Protein AF-A0A7K9RTI6-F1 (afdb_monomer_lite)

Sequence (122 aa):
LFRKAVEELLKEAKRGRTRAETMGAMGWLKCPLAGTNKRFLINTIKNTLPSQKEQEQEREQKEDDKESEPNKSRKEEKPKKRRIHPYTPSFQSRRRVSYSPPRHQSRNQHTKDKREKRSSKR

Structure (mmCIF, N/CA/C/O backbone):
data_AF-A0A7K9RTI6-F1
#
_entry.id   AF-A0A7K9RTI6-F1
#
loop_
_atom_site.group_PDB
_atom_site.id
_atom_site.type_symbol
_atom_site.label_atom_id
_atom_site.label_alt_id
_atom_site.label_comp_id
_atom_site.label_asym_id
_atom_site.label_entity_id
_atom_site.label_seq_id
_atom_site.pdbx_PDB_ins_code
_atom_site.Cartn_x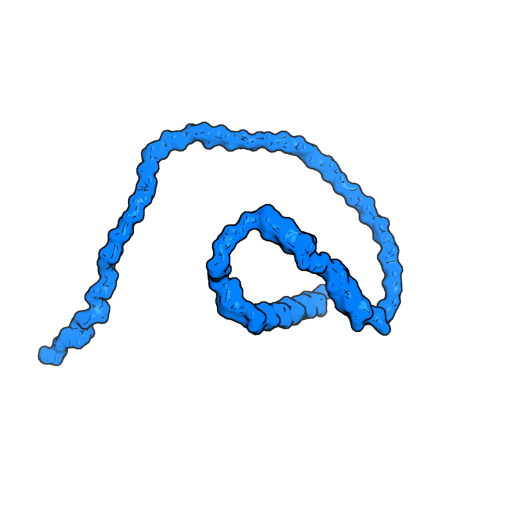
_atom_site.Cartn_y
_atom_site.Cartn_z
_atom_site.occupancy
_atom_site.B_iso_or_equiv
_atom_site.auth_seq_id
_atom_site.auth_comp_id
_atom_site.auth_asym_id
_atom_site.auth_atom_id
_atom_site.pdbx_PDB_model_num
ATOM 1 N N . LEU A 1 1 ? 21.305 10.330 -16.318 1.00 79.19 1 LEU A N 1
ATOM 2 C CA . LEU A 1 1 ? 19.867 9.958 -16.326 1.00 79.19 1 LEU A CA 1
ATOM 3 C C . LEU A 1 1 ? 19.668 8.448 -16.456 1.00 79.19 1 LEU A C 1
ATOM 5 O O . LEU A 1 1 ? 19.074 7.868 -15.563 1.00 79.19 1 LEU A O 1
ATOM 9 N N . PHE A 1 2 ? 20.239 7.799 -17.477 1.00 87.56 2 PHE A N 1
ATOM 10 C CA . PHE A 1 2 ? 20.071 6.357 -17.717 1.00 87.56 2 PHE A CA 1
ATOM 11 C C . PHE A 1 2 ? 20.462 5.448 -16.533 1.00 87.56 2 PHE A C 1
ATOM 13 O O . PHE A 1 2 ? 19.670 4.610 -16.128 1.00 87.56 2 PHE A O 1
ATOM 20 N N . ARG A 1 3 ? 21.632 5.663 -15.908 1.00 92.69 3 ARG A N 1
ATOM 21 C CA . ARG A 1 3 ? 22.082 4.853 -14.755 1.00 92.69 3 ARG A CA 1
ATOM 22 C C . ARG A 1 3 ? 21.099 4.878 -13.574 1.00 92.69 3 ARG A C 1
ATOM 24 O O . ARG A 1 3 ? 20.789 3.828 -13.035 1.00 92.69 3 ARG A O 1
ATOM 31 N N . LYS A 1 4 ? 20.555 6.057 -13.243 1.00 93.06 4 LYS A N 1
ATOM 32 C CA . LYS A 1 4 ? 19.550 6.219 -12.176 1.00 93.06 4 LYS A CA 1
ATOM 33 C C . LYS A 1 4 ? 18.238 5.506 -12.516 1.00 93.06 4 LYS A C 1
ATOM 35 O O . LYS A 1 4 ? 17.647 4.875 -11.655 1.00 93.06 4 LYS A O 1
ATOM 40 N N . ALA A 1 5 ? 17.803 5.565 -13.776 1.00 93.56 5 ALA A N 1
ATOM 41 C CA . ALA A 1 5 ? 16.601 4.859 -14.218 1.00 93.56 5 ALA A CA 1
ATOM 42 C C . ALA A 1 5 ? 16.764 3.331 -14.133 1.00 93.56 5 ALA A C 1
ATOM 44 O O . ALA A 1 5 ? 15.854 2.642 -13.682 1.00 93.56 5 ALA A O 1
ATOM 45 N N . VAL A 1 6 ? 17.931 2.804 -14.520 1.00 95.56 6 VAL A N 1
ATOM 46 C CA . VAL A 1 6 ? 18.245 1.370 -14.390 1.00 95.56 6 VAL A CA 1
ATOM 47 C C . VAL A 1 6 ? 18.252 0.946 -12.922 1.00 95.56 6 VAL A C 1
ATOM 49 O O . VAL A 1 6 ? 17.691 -0.091 -12.578 1.00 95.56 6 VAL A O 1
ATOM 52 N N . GLU A 1 7 ? 18.845 1.757 -12.049 1.00 93.81 7 GLU A N 1
ATOM 53 C CA . GLU A 1 7 ? 18.891 1.485 -10.614 1.00 93.81 7 GLU A CA 1
ATOM 54 C C . GLU A 1 7 ? 17.490 1.442 -9.983 1.00 93.81 7 GLU A C 1
ATOM 56 O O . GLU A 1 7 ? 17.168 0.489 -9.273 1.00 93.81 7 GLU A O 1
ATOM 61 N N . GLU A 1 8 ? 16.629 2.415 -10.293 1.00 93.94 8 GLU A N 1
ATOM 62 C CA . GLU A 1 8 ? 15.237 2.449 -9.822 1.00 93.94 8 GLU A CA 1
ATOM 63 C C . GLU A 1 8 ? 14.425 1.241 -10.317 1.00 93.94 8 GLU A C 1
ATOM 65 O O . GLU A 1 8 ? 13.699 0.619 -9.539 1.00 93.94 8 GLU 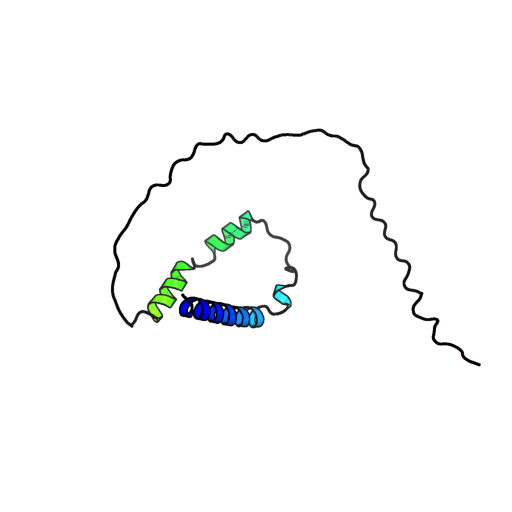A O 1
ATOM 70 N N . LEU A 1 9 ? 14.600 0.832 -11.581 1.00 95.69 9 LEU A N 1
ATOM 71 C CA . LEU A 1 9 ? 13.959 -0.377 -12.111 1.00 95.69 9 LEU A CA 1
ATOM 72 C C . LEU A 1 9 ? 14.402 -1.640 -11.362 1.00 95.69 9 LEU A C 1
ATOM 74 O O . LEU A 1 9 ? 13.571 -2.489 -11.037 1.00 95.69 9 LEU A O 1
ATOM 78 N N . LEU A 1 10 ? 15.695 -1.765 -11.051 1.00 96.12 10 LEU A N 1
ATOM 79 C CA . LEU A 1 10 ? 16.214 -2.898 -10.283 1.00 96.12 10 LEU A CA 1
ATOM 80 C C . LEU A 1 10 ? 15.712 -2.888 -8.831 1.00 96.12 10 LEU A C 1
ATOM 82 O O . LEU A 1 10 ? 15.426 -3.956 -8.280 1.00 96.12 10 LEU A O 1
ATOM 86 N N . LYS A 1 11 ? 15.568 -1.710 -8.210 1.00 96.38 11 LYS A N 1
ATOM 87 C CA . LYS A 1 11 ? 14.988 -1.565 -6.864 1.00 96.38 11 LYS A CA 1
ATOM 88 C C . LYS A 1 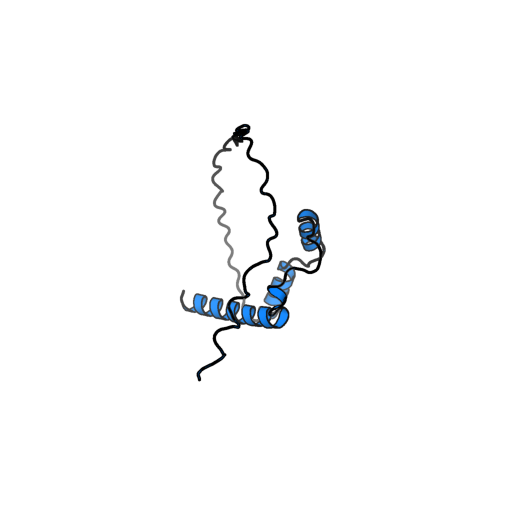11 ? 13.519 -1.987 -6.838 1.00 96.38 11 LYS A C 1
ATOM 90 O O . LYS A 1 11 ? 13.149 -2.816 -6.002 1.00 96.38 11 LYS A O 1
ATOM 95 N N . GLU A 1 12 ? 12.697 -1.499 -7.768 1.00 95.88 12 GLU A N 1
ATOM 96 C CA . GLU A 1 12 ? 11.280 -1.885 -7.817 1.00 95.88 12 GLU A CA 1
ATOM 97 C C . GLU A 1 12 ? 11.115 -3.369 -8.175 1.00 95.88 12 GLU A C 1
ATOM 99 O O . GLU A 1 12 ? 10.258 -4.035 -7.598 1.00 95.88 12 GLU A O 1
ATOM 104 N N . ALA A 1 13 ? 11.981 -3.942 -9.021 1.00 97.25 13 ALA A N 1
ATOM 105 C CA . ALA A 1 13 ? 11.972 -5.380 -9.305 1.00 97.25 13 ALA A CA 1
ATOM 106 C C . ALA A 1 13 ? 12.251 -6.229 -8.049 1.00 97.25 13 ALA A C 1
ATOM 108 O O . ALA A 1 13 ? 11.518 -7.182 -7.766 1.00 97.25 13 ALA A O 1
ATOM 109 N N . LYS A 1 14 ? 13.264 -5.864 -7.247 1.00 97.25 14 LYS A N 1
ATOM 110 C CA . LYS A 1 14 ? 13.547 -6.523 -5.956 1.00 97.25 14 LYS A CA 1
ATOM 111 C C . LYS A 1 14 ? 12.362 -6.402 -4.995 1.00 97.25 14 LYS A C 1
ATOM 113 O O . LYS A 1 14 ? 11.983 -7.383 -4.357 1.00 97.25 14 LYS A O 1
ATOM 118 N N . ARG A 1 15 ? 11.739 -5.223 -4.928 1.00 95.56 15 ARG A N 1
ATOM 119 C CA . ARG A 1 15 ? 10.539 -4.980 -4.114 1.00 95.56 15 ARG A CA 1
ATOM 120 C C . ARG A 1 15 ? 9.328 -5.779 -4.606 1.00 95.56 15 ARG A C 1
ATOM 122 O O . ARG A 1 15 ? 8.520 -6.234 -3.800 1.00 95.56 15 ARG A O 1
ATOM 129 N N . GLY A 1 16 ? 9.200 -5.964 -5.916 1.00 95.00 16 GLY A N 1
ATOM 130 C CA . GLY A 1 16 ? 8.183 -6.811 -6.531 1.00 95.00 16 GLY A CA 1
ATOM 131 C C . GLY A 1 16 ? 8.342 -8.274 -6.123 1.00 95.00 16 GLY A C 1
ATOM 132 O O . GLY A 1 16 ? 7.357 -8.896 -5.725 1.00 95.00 16 GLY A O 1
ATOM 133 N N . ARG A 1 17 ? 9.580 -8.792 -6.127 1.00 95.38 17 ARG A N 1
ATOM 134 C CA . ARG A 1 17 ? 9.890 -10.146 -5.638 1.00 95.38 17 ARG A CA 1
ATOM 135 C C . ARG A 1 17 ? 9.445 -10.329 -4.184 1.00 95.38 17 ARG A C 1
ATOM 137 O O . ARG A 1 17 ? 8.687 -11.252 -3.912 1.00 95.38 17 ARG A O 1
ATOM 144 N N . THR A 1 18 ? 9.828 -9.432 -3.274 1.00 94.88 18 THR A N 1
ATOM 145 C CA . THR A 1 18 ? 9.465 -9.578 -1.851 1.00 94.88 18 THR A CA 1
ATOM 146 C C . THR A 1 18 ? 7.958 -9.479 -1.610 1.00 94.88 18 THR A C 1
ATOM 148 O O . THR A 1 18 ? 7.418 -10.236 -0.803 1.00 94.88 18 THR A O 1
ATOM 151 N N . ARG A 1 19 ? 7.241 -8.600 -2.334 1.00 93.75 19 ARG A N 1
ATOM 152 C CA . ARG A 1 19 ? 5.764 -8.550 -2.288 1.00 93.75 19 ARG A CA 1
ATOM 153 C C . ARG A 1 19 ? 5.144 -9.871 -2.748 1.00 93.75 19 ARG A C 1
ATOM 155 O O . ARG A 1 19 ? 4.216 -10.352 -2.101 1.00 93.75 19 ARG A O 1
ATOM 162 N N . ALA A 1 20 ? 5.648 -10.450 -3.838 1.00 95.06 20 ALA A N 1
ATOM 163 C CA . ALA A 1 20 ? 5.162 -11.724 -4.359 1.00 95.06 20 ALA A CA 1
ATOM 164 C C . ALA A 1 20 ? 5.456 -12.894 -3.406 1.00 95.06 20 ALA A C 1
ATOM 166 O O . ALA A 1 20 ? 4.600 -13.748 -3.223 1.00 95.06 20 ALA A O 1
ATOM 167 N N . GLU A 1 21 ? 6.612 -12.910 -2.751 1.00 94.88 21 GLU A N 1
ATOM 168 C CA . GLU A 1 21 ? 6.954 -13.930 -1.751 1.00 94.88 21 GLU A CA 1
ATOM 169 C C . GLU A 1 21 ? 6.114 -13.791 -0.471 1.00 94.88 21 GLU A C 1
ATOM 171 O O . GLU A 1 21 ? 5.639 -14.785 0.067 1.00 94.88 21 GLU A O 1
ATOM 176 N N . THR A 1 22 ? 5.884 -12.559 -0.003 1.00 95.44 22 THR A N 1
ATOM 177 C CA . THR A 1 22 ? 5.178 -12.297 1.265 1.00 95.44 22 THR A CA 1
ATOM 178 C C . THR A 1 22 ? 3.664 -12.455 1.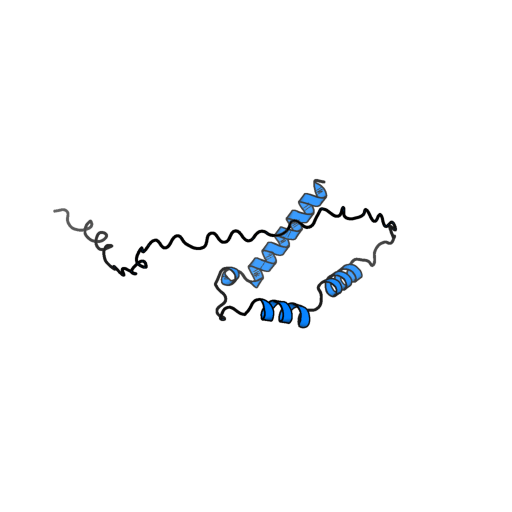135 1.00 95.44 22 THR A C 1
ATOM 180 O O . THR A 1 22 ? 3.021 -13.031 2.009 1.00 95.44 22 THR A O 1
ATOM 183 N N . MET A 1 23 ? 3.067 -11.903 0.073 1.00 92.69 23 MET A N 1
ATOM 184 C CA . MET A 1 23 ? 1.609 -11.892 -0.112 1.00 92.69 23 MET A CA 1
ATOM 185 C C . MET A 1 23 ? 1.129 -12.822 -1.228 1.00 92.69 23 MET A C 1
ATOM 187 O O . MET A 1 23 ? -0.013 -13.280 -1.181 1.00 92.69 23 MET A O 1
ATOM 191 N N . GLY A 1 24 ? 1.962 -13.106 -2.231 1.00 94.44 24 GLY A N 1
ATOM 192 C CA . GLY A 1 24 ? 1.634 -13.999 -3.344 1.00 94.44 24 GLY A CA 1
ATOM 193 C C . GLY A 1 24 ? 0.264 -13.735 -3.965 1.00 94.44 24 GLY A C 1
ATOM 194 O O . GLY A 1 24 ? -0.143 -12.592 -4.185 1.00 94.44 24 GLY A O 1
ATOM 195 N N . ALA A 1 25 ? -0.477 -14.814 -4.218 1.00 92.81 25 ALA A N 1
ATOM 196 C CA . ALA A 1 25 ? -1.843 -14.740 -4.732 1.00 92.81 25 ALA A CA 1
ATOM 197 C C . ALA A 1 25 ? -2.836 -14.128 -3.724 1.00 92.81 25 ALA A C 1
ATOM 199 O O . ALA A 1 25 ? -3.845 -13.555 -4.132 1.00 92.81 25 ALA A O 1
ATOM 200 N N . MET A 1 26 ? -2.554 -14.196 -2.417 1.00 92.75 26 MET A N 1
ATOM 201 C CA . MET A 1 26 ? -3.459 -13.678 -1.384 1.00 92.75 26 MET A CA 1
ATOM 202 C C . MET A 1 26 ? -3.589 -12.156 -1.422 1.00 92.75 26 MET A C 1
ATOM 204 O O . MET A 1 26 ? -4.645 -11.640 -1.070 1.00 92.75 26 MET A O 1
ATOM 208 N N . GLY A 1 27 ? -2.573 -11.437 -1.910 1.00 90.94 27 GLY A N 1
ATOM 209 C CA . GLY A 1 27 ? -2.638 -9.980 -2.086 1.00 90.94 27 GLY A CA 1
ATOM 210 C C . GLY A 1 27 ? -3.731 -9.508 -3.057 1.00 90.94 27 GLY A C 1
ATOM 211 O O . GLY A 1 27 ? -4.085 -8.332 -3.053 1.00 90.94 27 GLY A O 1
ATOM 212 N N . TRP A 1 28 ? -4.281 -10.421 -3.865 1.00 89.75 28 TRP A N 1
ATOM 213 C CA . TRP A 1 28 ? -5.379 -10.164 -4.801 1.00 89.75 28 TRP A CA 1
ATOM 214 C C . TRP A 1 28 ? -6.748 -10.585 -4.259 1.00 89.75 28 TRP A C 1
ATOM 216 O O . TRP A 1 28 ? -7.778 -10.212 -4.824 1.00 89.75 28 TRP A O 1
ATOM 226 N N . LEU A 1 29 ? -6.778 -11.365 -3.177 1.00 92.94 29 LEU A N 1
ATOM 227 C CA . LEU A 1 29 ? -8.019 -11.763 -2.527 1.00 92.94 29 LEU A CA 1
ATOM 228 C C . LEU A 1 29 ? -8.571 -10.594 -1.706 1.00 92.94 29 LEU A C 1
ATOM 230 O O . LEU A 1 29 ? -7.837 -9.772 -1.157 1.00 92.94 29 LEU A O 1
ATOM 234 N N . LYS A 1 30 ? -9.899 -10.515 -1.597 1.00 91.88 30 LYS A N 1
ATOM 235 C CA . LYS A 1 30 ? -10.543 -9.540 -0.713 1.00 91.88 30 LYS A CA 1
ATOM 236 C C . LYS A 1 30 ? -10.162 -9.849 0.738 1.00 91.88 30 LYS A C 1
ATOM 238 O O . LYS A 1 30 ? -10.150 -11.013 1.131 1.00 91.88 30 LYS A O 1
ATOM 243 N N . CYS A 1 31 ? -9.915 -8.808 1.536 1.00 88.44 31 CYS A N 1
ATOM 244 C CA . CYS A 1 31 ? -9.699 -8.962 2.973 1.00 88.44 31 CYS A CA 1
ATOM 245 C C . CYS A 1 31 ? -10.870 -9.756 3.588 1.00 88.44 31 CYS A C 1
ATOM 247 O O . CYS A 1 31 ? -12.022 -9.347 3.398 1.00 88.44 31 CYS A O 1
ATOM 249 N N . PRO A 1 32 ? -10.609 -10.874 4.291 1.00 90.56 32 PRO A N 1
ATOM 250 C CA . PRO A 1 32 ? -11.666 -11.674 4.908 1.00 90.56 32 PRO A CA 1
ATOM 251 C C . PRO A 1 32 ? -12.356 -10.922 6.053 1.00 90.56 32 PRO A C 1
ATOM 253 O O . PRO A 1 32 ? -13.495 -11.226 6.397 1.00 90.56 32 PRO A O 1
ATOM 256 N N . LEU A 1 33 ? -11.686 -9.915 6.624 1.00 89.00 33 LEU A N 1
ATOM 257 C CA . LEU A 1 33 ? -12.270 -9.029 7.621 1.00 89.00 33 LEU A CA 1
ATOM 258 C C . LEU A 1 33 ? -13.233 -8.034 6.964 1.00 89.00 33 LEU A C 1
ATOM 260 O O . LEU A 1 33 ? -13.033 -7.581 5.834 1.00 89.00 33 LEU A O 1
ATOM 264 N N . ALA A 1 34 ? -14.273 -7.655 7.706 1.00 90.50 34 ALA A N 1
ATOM 265 C CA . ALA A 1 34 ? -15.192 -6.608 7.281 1.00 90.50 34 ALA A CA 1
ATOM 266 C C . ALA A 1 34 ? -14.444 -5.293 6.994 1.00 90.50 34 ALA A C 1
ATOM 268 O O . ALA A 1 34 ? -13.410 -4.991 7.594 1.00 90.50 34 ALA A O 1
ATOM 269 N N . GLY A 1 35 ? -14.988 -4.490 6.076 1.00 90.19 35 GLY A N 1
ATOM 270 C CA . GLY A 1 35 ? -14.436 -3.170 5.785 1.00 90.19 35 GLY A CA 1
ATOM 271 C C . GLY A 1 35 ? -14.423 -2.302 7.044 1.00 90.19 35 GLY A C 1
ATOM 272 O O . GLY A 1 35 ? -15.449 -2.141 7.700 1.00 90.19 35 GLY A O 1
ATOM 273 N N . THR A 1 36 ? -13.266 -1.740 7.385 1.00 92.69 36 THR A N 1
ATOM 274 C CA . THR A 1 36 ? -13.109 -0.851 8.540 1.00 92.69 36 THR A CA 1
ATOM 275 C C . THR A 1 36 ? -13.409 0.603 8.164 1.00 92.69 36 THR A C 1
ATOM 277 O O . THR A 1 36 ? -13.312 1.013 7.004 1.00 92.69 36 THR A O 1
ATOM 280 N N . ASN A 1 37 ? -13.786 1.425 9.149 1.00 94.44 37 ASN A N 1
ATOM 281 C CA . ASN A 1 37 ? -14.003 2.854 8.928 1.00 94.44 37 ASN A CA 1
ATOM 282 C C . ASN A 1 37 ? -12.673 3.544 8.574 1.00 94.44 37 ASN A C 1
ATOM 284 O O . ASN A 1 37 ? -11.700 3.436 9.320 1.00 94.44 37 ASN A O 1
ATOM 288 N N . LYS A 1 38 ? -12.646 4.319 7.479 1.00 95.06 38 LYS A N 1
ATOM 289 C CA . LYS A 1 38 ? -11.438 5.030 7.024 1.00 95.06 38 LYS A CA 1
ATOM 290 C C . LYS A 1 38 ? -10.808 5.911 8.109 1.00 95.06 38 LYS A C 1
ATOM 292 O O . LYS A 1 38 ? -9.587 5.949 8.205 1.00 95.06 38 LYS A O 1
ATOM 297 N N . ARG A 1 39 ? -11.612 6.605 8.930 1.00 96.44 39 ARG A N 1
ATOM 298 C CA . ARG A 1 39 ? -11.103 7.460 10.021 1.00 96.44 39 ARG A CA 1
ATOM 299 C C . ARG A 1 39 ? -10.390 6.640 11.087 1.00 96.44 39 ARG A C 1
ATOM 301 O O . ARG A 1 39 ? -9.293 7.002 11.492 1.00 96.44 39 ARG A O 1
ATOM 308 N N . PHE A 1 40 ? -11.016 5.539 11.500 1.00 95.44 40 PHE A N 1
ATOM 309 C CA . PHE A 1 40 ? -10.434 4.615 12.464 1.00 95.44 40 PHE A CA 1
ATOM 310 C C . PHE A 1 40 ? -9.103 4.077 11.935 1.00 95.44 40 PHE A C 1
ATOM 312 O O . PHE A 1 40 ? -8.083 4.286 12.574 1.00 95.44 40 PHE A O 1
ATOM 319 N N . LEU A 1 41 ? -9.091 3.522 10.718 1.00 94.12 41 LEU A N 1
ATOM 320 C CA . LEU A 1 41 ? -7.887 2.946 10.114 1.00 94.12 41 LEU A CA 1
ATOM 321 C C . LEU A 1 41 ? -6.730 3.953 10.009 1.00 94.12 41 LEU A C 1
ATOM 323 O O . LEU A 1 41 ? -5.606 3.632 10.382 1.00 94.12 41 LEU A O 1
ATOM 327 N N . ILE A 1 42 ? -7.000 5.174 9.533 1.00 94.94 42 ILE A N 1
ATOM 328 C CA . ILE A 1 42 ? -5.981 6.228 9.419 1.00 94.94 42 ILE A CA 1
ATOM 329 C C . ILE A 1 42 ? -5.409 6.582 10.795 1.00 94.94 42 ILE A C 1
ATOM 331 O O . ILE A 1 42 ? -4.195 6.721 10.928 1.00 94.94 42 ILE A O 1
ATOM 335 N N . ASN A 1 43 ? -6.266 6.737 11.805 1.00 95.50 43 ASN A N 1
ATOM 336 C CA . ASN A 1 43 ? -5.831 7.089 13.154 1.00 95.50 43 ASN A CA 1
ATOM 337 C C . ASN A 1 43 ? -5.043 5.946 13.802 1.00 95.50 43 ASN A C 1
ATOM 339 O O . ASN A 1 43 ? -4.022 6.205 14.428 1.00 95.50 43 ASN A O 1
ATOM 343 N N . THR A 1 44 ? -5.463 4.693 13.605 1.00 94.81 44 THR A N 1
ATOM 344 C CA . THR A 1 44 ? -4.728 3.518 14.084 1.00 94.81 44 THR A CA 1
ATOM 345 C C . THR A 1 44 ? -3.336 3.467 13.467 1.00 94.81 44 THR A C 1
ATOM 347 O O . THR A 1 44 ? -2.362 3.488 14.205 1.00 94.81 44 THR A O 1
ATOM 350 N N . ILE A 1 45 ? -3.223 3.505 12.133 1.00 93.62 45 ILE A N 1
ATOM 351 C CA . ILE A 1 45 ? -1.931 3.441 11.425 1.00 93.62 45 ILE A CA 1
ATOM 352 C C . ILE A 1 45 ? -0.982 4.551 11.890 1.00 93.62 45 ILE A C 1
ATOM 354 O O . ILE A 1 45 ? 0.192 4.287 12.127 1.00 93.62 45 ILE A O 1
ATOM 358 N N . LYS A 1 46 ? -1.486 5.779 12.051 1.00 93.19 46 LYS A N 1
ATOM 359 C CA . LYS A 1 46 ? -0.684 6.917 12.526 1.00 93.19 46 LYS A CA 1
ATOM 360 C C . LYS A 1 46 ? -0.174 6.755 13.958 1.00 93.19 46 LYS A C 1
ATOM 362 O O . LYS A 1 46 ? 0.884 7.287 14.262 1.00 93.19 46 LYS A O 1
ATOM 367 N N . ASN A 1 47 ? -0.935 6.081 14.818 1.00 92.25 47 ASN A N 1
ATOM 368 C CA . ASN A 1 47 ? -0.624 5.971 16.242 1.00 92.25 47 ASN A CA 1
ATOM 369 C C . ASN A 1 47 ? 0.152 4.693 16.593 1.00 92.25 47 ASN A C 1
ATOM 371 O O . ASN A 1 47 ? 0.832 4.675 17.611 1.00 92.25 47 ASN A O 1
ATOM 375 N N . THR A 1 48 ? 0.023 3.620 15.804 1.00 90.62 48 THR A N 1
ATOM 376 C CA . THR A 1 48 ? 0.613 2.308 16.127 1.00 90.62 48 THR A CA 1
ATOM 377 C C . THR A 1 48 ? 1.808 1.930 15.264 1.00 90.62 48 THR A C 1
ATOM 379 O O . THR A 1 48 ? 2.516 0.994 15.624 1.00 90.62 48 THR A O 1
ATOM 382 N N . LEU A 1 49 ? 2.021 2.578 14.112 1.00 84.12 49 LEU A N 1
ATOM 383 C CA . LEU A 1 49 ? 3.213 2.325 13.304 1.00 84.12 49 LEU A CA 1
ATOM 384 C C . LEU A 1 49 ? 4.310 3.337 13.644 1.00 84.12 49 LEU A C 1
ATOM 386 O O . LEU A 1 49 ? 4.012 4.532 13.702 1.00 84.12 49 LEU A O 1
ATOM 390 N N . PRO A 1 50 ? 5.572 2.891 13.804 1.00 79.00 50 PRO A N 1
ATOM 391 C CA . PRO A 1 50 ? 6.692 3.814 13.878 1.00 79.00 50 PRO A CA 1
ATOM 392 C C . PRO A 1 50 ? 6.713 4.643 12.593 1.00 79.00 50 PRO A C 1
ATOM 394 O O . PRO A 1 50 ? 6.539 4.118 11.486 1.00 79.00 50 PRO A O 1
ATOM 397 N N . SER A 1 51 ? 6.868 5.957 12.739 1.00 70.19 51 SER A N 1
ATOM 398 C CA . SER A 1 51 ? 6.968 6.857 11.596 1.00 70.19 51 SER A CA 1
ATOM 399 C C . SER A 1 51 ? 8.136 6.388 10.730 1.00 70.19 51 SER A C 1
ATOM 401 O O . SER A 1 51 ? 9.253 6.274 11.222 1.00 70.19 51 SER A O 1
ATOM 403 N N . GLN A 1 52 ? 7.896 6.113 9.443 1.00 63.22 52 GLN A N 1
ATOM 404 C CA . GLN A 1 52 ? 8.903 5.565 8.515 1.00 63.22 52 GLN A CA 1
ATOM 405 C C . GLN A 1 52 ? 10.217 6.365 8.480 1.00 63.22 52 GLN A C 1
ATOM 407 O O . GLN A 1 52 ? 11.240 5.821 8.089 1.00 63.22 52 GLN A O 1
ATOM 412 N N . LYS A 1 53 ? 10.195 7.619 8.946 1.00 58.38 53 LYS A N 1
ATOM 413 C CA . LYS A 1 53 ? 11.370 8.477 9.117 1.00 58.38 53 LYS A CA 1
ATOM 414 C C . LYS A 1 53 ? 12.426 7.895 10.061 1.00 58.38 53 LYS A C 1
ATOM 416 O O . LYS A 1 53 ? 13.604 8.103 9.819 1.00 58.38 53 LYS A O 1
ATOM 421 N N . GLU A 1 54 ? 12.025 7.172 11.104 1.00 59.78 54 GLU A N 1
ATOM 422 C CA . GLU A 1 54 ? 12.966 6.567 12.060 1.00 59.78 54 GLU A CA 1
ATOM 423 C C . GLU A 1 54 ? 13.656 5.342 11.443 1.00 59.78 54 GLU A C 1
ATOM 425 O O . GLU A 1 54 ? 14.862 5.178 11.569 1.00 59.78 54 GLU A O 1
ATOM 430 N N . GLN A 1 55 ? 12.926 4.539 10.663 1.00 59.03 55 GLN A N 1
ATOM 431 C CA . GLN A 1 55 ? 13.503 3.385 9.963 1.00 59.03 55 GLN A CA 1
ATOM 432 C C . GLN A 1 55 ? 14.349 3.765 8.748 1.00 59.03 55 GLN A C 1
ATOM 434 O O . GLN A 1 55 ? 15.223 2.996 8.363 1.00 59.03 55 GLN A O 1
ATOM 439 N N . GLU A 1 56 ? 14.050 4.884 8.090 1.00 57.12 56 GLU A N 1
ATOM 440 C CA . GLU A 1 56 ? 14.888 5.420 7.016 1.00 57.12 56 GLU A CA 1
ATOM 441 C C . GLU A 1 56 ? 16.192 5.966 7.613 1.00 57.12 56 GLU A C 1
ATOM 443 O O . GLU A 1 56 ? 17.252 5.561 7.159 1.00 57.12 56 GLU A O 1
ATOM 448 N N . GLN A 1 57 ? 16.131 6.696 8.737 1.00 56.53 57 GLN A N 1
ATOM 449 C CA . GLN A 1 57 ? 17.323 7.136 9.477 1.00 56.53 57 GLN A CA 1
ATOM 450 C C . GLN A 1 57 ? 18.169 5.983 10.030 1.00 56.53 57 GLN A C 1
ATOM 452 O O . GLN A 1 57 ? 19.388 6.065 9.977 1.00 56.53 57 GLN A O 1
ATOM 457 N N . GLU A 1 58 ? 17.576 4.901 10.539 1.00 56.38 58 GLU A N 1
ATOM 458 C CA . GLU A 1 58 ? 18.340 3.728 11.002 1.00 56.38 58 GLU A CA 1
ATOM 459 C C . GLU A 1 58 ? 18.982 2.938 9.849 1.00 56.38 58 GLU A C 1
ATOM 461 O O . GLU A 1 58 ? 20.037 2.324 10.024 1.00 56.38 58 GLU A O 1
ATOM 466 N N . ARG A 1 59 ? 18.358 2.931 8.663 1.00 56.53 59 ARG A N 1
ATOM 467 C CA . ARG A 1 59 ? 18.929 2.304 7.458 1.00 56.53 59 ARG A CA 1
ATOM 468 C C . ARG A 1 59 ? 20.027 3.174 6.849 1.00 56.53 59 ARG A C 1
ATOM 470 O O . ARG A 1 59 ? 21.064 2.630 6.493 1.00 56.53 59 ARG A O 1
ATOM 477 N N . GLU A 1 60 ? 19.827 4.489 6.805 1.00 52.53 60 GLU A N 1
ATOM 478 C CA . GLU A 1 60 ? 20.826 5.479 6.382 1.00 52.53 60 GLU A CA 1
ATOM 479 C C . GLU A 1 60 ? 22.034 5.477 7.334 1.00 52.53 60 GLU A C 1
ATOM 481 O O . GLU A 1 60 ? 23.161 5.330 6.880 1.00 52.53 60 GLU A O 1
ATOM 486 N N . GLN A 1 61 ? 21.830 5.446 8.657 1.00 53.38 61 GLN A N 1
ATOM 487 C CA . GLN A 1 61 ? 22.925 5.351 9.641 1.00 53.38 61 GLN A CA 1
ATOM 488 C C . GLN A 1 61 ? 23.761 4.067 9.530 1.00 53.38 61 GLN A C 1
ATOM 490 O O . GLN A 1 61 ? 24.900 4.040 9.990 1.00 53.38 61 GLN A O 1
ATOM 495 N N . LYS A 1 62 ? 23.222 2.994 8.936 1.00 50.69 62 LYS A N 1
ATOM 496 C CA . LYS A 1 62 ? 23.975 1.755 8.688 1.00 50.69 62 LYS A CA 1
ATOM 497 C C . LYS A 1 62 ? 24.714 1.764 7.343 1.00 50.69 62 LYS A C 1
ATOM 499 O O . LYS A 1 62 ? 25.591 0.927 7.136 1.00 50.69 62 LYS A O 1
ATOM 504 N N . GLU A 1 63 ? 24.364 2.681 6.445 1.00 45.97 63 GLU A N 1
ATOM 505 C CA . GLU A 1 63 ? 24.998 2.866 5.134 1.00 45.97 63 GLU A CA 1
ATOM 506 C C . GLU A 1 63 ? 25.970 4.072 5.109 1.00 45.97 63 GLU A C 1
ATOM 508 O O . GLU A 1 63 ? 26.859 4.100 4.261 1.00 45.97 63 GLU A O 1
ATOM 513 N N . ASP A 1 64 ? 25.886 4.990 6.082 1.00 40.97 64 ASP A N 1
ATOM 514 C CA . ASP A 1 64 ? 26.638 6.260 6.151 1.00 40.97 64 ASP A CA 1
ATOM 515 C C . ASP A 1 64 ? 27.979 6.222 6.920 1.00 40.97 64 ASP A C 1
ATOM 517 O O . ASP A 1 64 ? 28.601 7.263 7.129 1.00 40.97 64 ASP A O 1
ATOM 521 N N . ASP A 1 65 ? 28.525 5.051 7.271 1.00 43.56 65 ASP A N 1
ATOM 522 C CA . ASP A 1 65 ? 29.911 4.959 7.795 1.00 43.56 65 ASP A CA 1
ATOM 523 C C . ASP A 1 65 ? 30.981 5.174 6.688 1.00 43.56 65 ASP A C 1
ATOM 525 O O . ASP A 1 65 ? 32.181 4.932 6.860 1.00 43.56 65 ASP A O 1
ATOM 529 N N . LYS A 1 66 ? 30.550 5.644 5.510 1.00 50.84 66 LYS A N 1
ATOM 530 C CA . LYS A 1 66 ? 31.393 6.081 4.399 1.00 50.84 66 LYS A CA 1
ATOM 531 C C . LYS A 1 66 ? 30.873 7.394 3.800 1.00 50.84 66 LYS A C 1
ATOM 533 O O . LYS A 1 66 ? 29.997 7.400 2.950 1.00 50.84 66 LYS A O 1
ATOM 538 N N . GLU A 1 67 ? 31.594 8.453 4.163 1.00 36.97 67 GLU A N 1
ATOM 539 C CA . GLU A 1 67 ? 31.775 9.723 3.443 1.00 36.97 67 GLU A CA 1
ATOM 540 C C . GLU A 1 67 ? 30.749 10.861 3.635 1.00 36.97 67 GLU A C 1
ATOM 542 O O . GLU A 1 67 ? 29.636 10.894 3.126 1.00 36.97 67 GLU A O 1
ATOM 547 N N . SER A 1 68 ? 31.261 11.872 4.337 1.00 41.50 68 SER A N 1
ATOM 548 C CA . SER A 1 68 ? 30.789 13.230 4.593 1.00 41.50 68 SER A CA 1
ATOM 549 C C . SER A 1 68 ? 30.622 14.118 3.348 1.00 41.50 68 SER A C 1
ATOM 551 O O . SER A 1 68 ? 31.497 14.130 2.486 1.00 41.50 68 SER A O 1
ATOM 553 N N . GLU A 1 69 ? 29.593 14.980 3.328 1.00 45.44 69 GLU A N 1
ATOM 554 C CA . GLU A 1 69 ? 29.697 16.459 3.476 1.00 45.44 69 GLU A CA 1
ATOM 555 C C . GLU A 1 69 ? 28.334 17.167 3.209 1.00 45.44 69 GLU A C 1
ATOM 557 O O . GLU A 1 69 ? 27.496 16.662 2.455 1.00 45.44 69 GLU A O 1
ATOM 562 N N . PRO A 1 70 ? 28.073 18.353 3.808 1.00 50.91 70 PRO A N 1
ATOM 563 C CA . PRO A 1 70 ? 26.750 18.957 3.932 1.00 50.91 70 PRO A CA 1
ATOM 564 C C . PRO A 1 70 ? 26.498 20.062 2.893 1.00 50.91 70 PRO A C 1
ATOM 566 O O . PRO A 1 70 ? 27.239 21.038 2.804 1.00 50.91 70 PRO A O 1
ATOM 569 N N . ASN A 1 71 ? 25.370 20.011 2.178 1.00 42.22 71 ASN A N 1
ATOM 570 C CA . ASN A 1 71 ? 24.941 21.126 1.326 1.00 42.22 71 ASN A CA 1
ATOM 571 C C . ASN A 1 71 ? 23.770 21.902 1.938 1.00 42.22 71 ASN A C 1
ATOM 573 O O . ASN A 1 71 ? 22.594 21.566 1.801 1.00 42.22 71 ASN A O 1
ATOM 577 N N . LYS A 1 72 ? 24.134 23.009 2.594 1.00 49.56 72 LYS A N 1
ATOM 578 C CA . LYS A 1 72 ? 23.264 24.147 2.901 1.00 49.56 72 LYS A CA 1
ATOM 579 C C . LYS A 1 72 ? 22.881 24.850 1.592 1.00 49.56 72 LYS A C 1
ATOM 581 O O . LYS A 1 72 ? 23.755 25.326 0.880 1.00 49.56 72 LYS A O 1
ATOM 586 N N . SER A 1 73 ? 21.592 25.034 1.320 1.00 47.56 73 SER A N 1
ATOM 587 C CA . SER A 1 73 ? 21.029 26.368 1.034 1.00 47.56 73 SER A CA 1
ATOM 588 C C . SER A 1 73 ? 19.537 26.295 0.704 1.00 47.56 73 SER A C 1
ATOM 590 O O . SER A 1 73 ? 19.082 25.879 -0.356 1.00 47.56 73 SER A O 1
ATOM 592 N N . ARG A 1 74 ? 18.775 26.773 1.682 1.00 51.59 74 ARG A N 1
ATOM 593 C CA . ARG A 1 74 ? 17.398 27.244 1.600 1.00 51.59 74 ARG A CA 1
ATOM 594 C C . ARG A 1 74 ? 17.253 28.231 0.430 1.00 51.59 74 ARG A C 1
ATOM 596 O O . ARG A 1 74 ? 17.875 29.291 0.443 1.00 51.59 74 ARG A O 1
ATOM 603 N N . LYS A 1 75 ? 16.367 27.943 -0.521 1.00 43.91 75 LYS A N 1
ATOM 604 C CA . LYS A 1 75 ? 15.684 28.979 -1.308 1.00 43.91 75 LYS A CA 1
ATOM 605 C C . LYS A 1 75 ? 14.186 28.755 -1.171 1.00 43.91 75 LYS A C 1
ATOM 607 O O . LYS A 1 75 ? 13.583 27.936 -1.852 1.00 43.91 75 LYS A O 1
ATOM 612 N N . GLU A 1 76 ? 13.620 29.461 -0.199 1.00 52.38 76 GLU A N 1
ATOM 613 C CA . GLU A 1 76 ? 12.184 29.660 -0.057 1.00 52.38 76 GLU A CA 1
ATOM 614 C C . GLU A 1 76 ? 11.705 30.505 -1.242 1.00 52.38 76 GLU A C 1
ATOM 616 O O . GLU A 1 76 ? 11.947 31.711 -1.292 1.00 52.38 76 GLU A O 1
ATOM 621 N N . GLU A 1 77 ? 11.022 29.885 -2.205 1.00 55.44 77 GLU A N 1
ATOM 622 C CA . GLU A 1 77 ? 10.239 30.619 -3.194 1.00 55.44 77 GLU A CA 1
ATOM 623 C C . GLU A 1 77 ? 8.754 30.511 -2.826 1.00 55.44 77 GLU A C 1
ATOM 625 O O . GLU A 1 77 ? 8.163 29.436 -2.734 1.00 55.44 77 GLU A O 1
ATOM 630 N N . LYS A 1 78 ? 8.181 31.671 -2.506 1.00 62.38 78 LYS A N 1
ATOM 631 C CA . LYS A 1 78 ? 6.854 31.881 -1.915 1.00 62.38 78 LYS A CA 1
ATOM 632 C C . LYS A 1 78 ? 5.746 31.154 -2.703 1.00 62.38 78 LYS A C 1
ATOM 634 O O . LYS A 1 78 ? 5.682 31.319 -3.923 1.00 62.38 78 LYS A O 1
ATOM 639 N N . PRO A 1 79 ? 4.772 30.478 -2.059 1.00 60.50 79 PRO A N 1
ATOM 640 C CA . PRO A 1 79 ? 3.582 30.036 -2.773 1.00 60.50 79 PRO A CA 1
ATOM 641 C C . PRO A 1 79 ? 2.742 31.257 -3.181 1.00 60.50 79 PRO A C 1
ATOM 643 O O . PRO A 1 79 ? 2.251 32.018 -2.342 1.00 60.50 79 PRO A O 1
ATOM 646 N N . LYS A 1 80 ? 2.574 31.456 -4.495 1.00 61.22 80 LYS A N 1
ATOM 647 C CA . LYS A 1 80 ? 1.662 32.457 -5.067 1.00 61.22 80 LYS A CA 1
ATOM 648 C C . LYS A 1 80 ? 0.243 32.178 -4.561 1.00 61.22 80 LYS A C 1
ATOM 650 O O . LYS A 1 80 ? -0.389 31.208 -4.975 1.00 61.22 80 LYS A O 1
ATOM 655 N N . LYS A 1 81 ? -0.275 33.052 -3.692 1.00 61.00 81 LYS A N 1
ATOM 656 C CA . LYS A 1 81 ? -1.692 33.086 -3.303 1.00 61.00 81 LYS A CA 1
ATOM 657 C C . LYS A 1 81 ? -2.543 33.259 -4.564 1.00 61.00 81 LYS A C 1
ATOM 659 O O . LYS A 1 81 ? -2.588 34.346 -5.135 1.00 61.00 81 LYS A O 1
ATOM 664 N N . ARG A 1 82 ? -3.238 32.206 -4.995 1.00 61.50 82 ARG A N 1
ATOM 665 C CA . ARG A 1 82 ? -4.305 32.304 -5.995 1.00 61.50 82 ARG A CA 1
ATOM 666 C C . ARG A 1 82 ? -5.651 32.096 -5.311 1.00 61.50 82 ARG A C 1
ATOM 668 O O . ARG A 1 82 ? -6.038 30.979 -5.009 1.00 61.50 82 ARG A O 1
ATOM 675 N N . ARG A 1 83 ? -6.270 33.247 -5.027 1.00 61.94 83 ARG A N 1
ATOM 676 C CA . ARG A 1 83 ? -7.704 33.573 -4.997 1.00 61.94 83 ARG A CA 1
ATOM 677 C C . ARG A 1 83 ? -8.640 32.425 -4.594 1.00 61.94 83 ARG A C 1
ATOM 679 O O . ARG A 1 83 ? -8.869 31.502 -5.364 1.00 61.94 83 ARG A O 1
ATOM 686 N N . ILE A 1 84 ? -9.231 32.568 -3.408 1.00 57.12 84 ILE A N 1
ATOM 687 C CA . ILE A 1 84 ? -10.377 31.791 -2.924 1.00 57.12 84 ILE A CA 1
ATOM 688 C C . ILE A 1 84 ? -11.452 31.838 -4.014 1.00 57.12 84 ILE A C 1
ATOM 690 O O . ILE A 1 84 ? -12.088 32.870 -4.221 1.00 57.12 84 ILE A O 1
ATOM 694 N N . HIS A 1 85 ? -11.608 30.745 -4.756 1.00 63.25 85 HIS A N 1
ATOM 695 C CA . HIS A 1 85 ? -12.783 30.555 -5.585 1.00 63.25 85 HIS A CA 1
ATOM 696 C C . HIS A 1 85 ? -13.918 30.214 -4.615 1.00 63.25 85 HIS A C 1
ATOM 698 O O . HIS A 1 85 ? -13.795 29.215 -3.900 1.00 63.25 85 HIS A O 1
ATOM 704 N N . PRO A 1 86 ? -14.998 31.009 -4.529 1.00 66.12 86 PRO A N 1
ATOM 705 C CA . PRO A 1 86 ? -16.157 30.593 -3.762 1.00 66.12 86 PRO A CA 1
ATOM 706 C C . PRO A 1 86 ? -16.692 29.327 -4.425 1.00 66.12 86 PRO A C 1
ATOM 708 O O . PRO A 1 86 ? -17.041 29.322 -5.605 1.00 66.12 86 PRO A O 1
ATOM 711 N N . TYR A 1 87 ? -16.649 28.226 -3.691 1.00 62.62 87 TYR A N 1
ATOM 712 C CA . TYR A 1 87 ? -17.276 26.976 -4.074 1.00 62.62 87 TYR A CA 1
ATOM 713 C C . TYR A 1 87 ? -18.764 27.243 -4.332 1.00 62.62 87 TYR A C 1
ATOM 715 O O . TYR A 1 87 ? -19.490 27.623 -3.416 1.00 62.62 87 TYR A O 1
ATOM 723 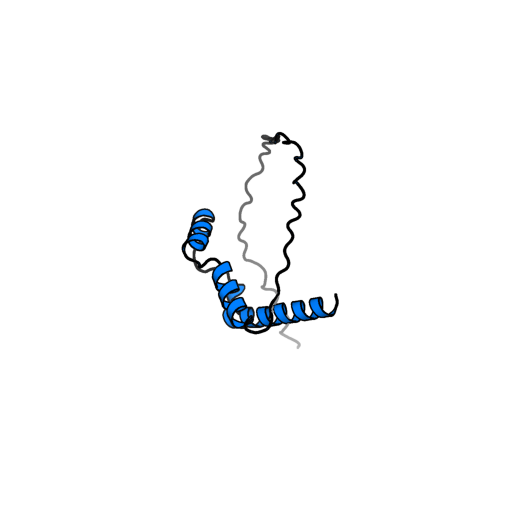N N . THR A 1 88 ? -19.214 27.074 -5.575 1.00 63.41 88 THR A N 1
ATOM 724 C CA . THR A 1 88 ? -20.636 26.996 -5.906 1.00 63.41 88 THR A CA 1
ATOM 725 C C . THR A 1 88 ? -21.028 25.517 -5.934 1.00 63.41 88 THR A C 1
ATOM 727 O O . THR A 1 88 ? -20.685 24.806 -6.880 1.00 63.41 88 THR A O 1
ATOM 730 N N . PRO A 1 89 ? -21.734 24.991 -4.918 1.00 62.50 89 PRO A N 1
ATOM 731 C CA . PRO A 1 89 ? -22.354 23.684 -5.042 1.00 62.50 89 PRO A CA 1
ATOM 732 C C . PRO A 1 89 ? -23.538 23.833 -5.997 1.00 62.50 89 PRO A C 1
ATOM 734 O O . PRO A 1 89 ? -24.595 24.339 -5.616 1.00 62.50 89 PRO A O 1
ATOM 737 N N . SER A 1 90 ? -23.376 23.427 -7.257 1.00 60.00 90 SER A N 1
ATOM 738 C CA . SER A 1 90 ? -24.504 23.338 -8.183 1.00 60.00 90 SER A CA 1
ATOM 739 C C . SER A 1 90 ? -25.422 22.201 -7.731 1.00 60.00 90 SER A C 1
ATOM 741 O O . SER A 1 90 ? -25.281 21.048 -8.142 1.00 60.00 90 SER A O 1
ATOM 743 N N . PHE A 1 91 ? -26.379 22.517 -6.864 1.00 56.09 91 PHE A N 1
ATOM 744 C CA . PHE A 1 91 ? -27.522 21.660 -6.592 1.00 56.09 91 PHE A CA 1
ATOM 745 C C . PHE A 1 91 ? -28.445 21.671 -7.815 1.00 56.09 91 PHE A C 1
ATOM 747 O O . PHE A 1 91 ? -29.485 22.326 -7.811 1.00 56.09 91 PHE A O 1
ATOM 754 N N . GLN A 1 92 ? -28.140 20.876 -8.843 1.00 57.38 92 GLN A N 1
ATOM 755 C CA . GLN A 1 92 ? -29.198 20.343 -9.709 1.00 57.38 92 GLN A CA 1
ATOM 756 C C . GLN A 1 92 ? -29.923 19.228 -8.950 1.00 57.38 92 GLN A C 1
ATOM 758 O O . GLN A 1 92 ? -29.882 18.045 -9.273 1.00 57.38 92 GLN A O 1
ATOM 763 N N . SER A 1 93 ? -30.577 19.637 -7.867 1.00 58.59 93 SER A N 1
ATOM 764 C CA . SER A 1 93 ? -31.621 18.856 -7.238 1.00 58.59 93 SER A CA 1
ATOM 765 C C . SER A 1 93 ? -32.874 18.974 -8.111 1.00 58.59 93 SER A C 1
ATOM 767 O O . SER A 1 93 ? -33.291 20.075 -8.458 1.00 58.59 93 SER A O 1
ATOM 769 N N . ARG A 1 94 ? -33.484 17.820 -8.411 1.00 60.91 94 ARG A N 1
ATOM 770 C CA . ARG A 1 94 ? -34.794 17.616 -9.066 1.00 60.91 94 ARG A CA 1
ATOM 771 C C . ARG A 1 94 ? -34.807 17.568 -10.603 1.00 60.91 94 ARG A C 1
ATOM 773 O O . ARG A 1 94 ? -35.404 18.405 -11.267 1.00 60.91 94 ARG A O 1
ATOM 780 N N . ARG A 1 95 ? -34.399 16.423 -11.153 1.00 50.41 95 ARG A N 1
ATOM 781 C CA . ARG A 1 95 ? -35.311 15.700 -12.056 1.00 50.41 95 ARG A CA 1
ATOM 782 C C . ARG A 1 95 ? -35.750 14.417 -11.360 1.00 50.41 95 ARG A C 1
ATOM 784 O O . ARG A 1 95 ? -35.023 13.432 -11.334 1.00 50.41 95 ARG A O 1
ATOM 791 N N . ARG A 1 96 ? -36.939 14.451 -10.748 1.00 58.00 96 ARG A N 1
ATOM 792 C CA . ARG A 1 96 ? -37.680 13.227 -10.436 1.00 58.00 96 ARG A CA 1
ATOM 793 C C . ARG A 1 96 ? -38.139 12.659 -11.777 1.00 58.00 96 ARG A C 1
ATOM 795 O O . ARG A 1 96 ? -39.092 13.170 -12.349 1.00 58.00 96 ARG A O 1
ATOM 802 N N . VAL A 1 97 ? -37.450 11.646 -12.286 1.00 51.69 97 VAL A N 1
ATOM 803 C CA . VAL A 1 97 ? -38.029 10.742 -13.280 1.00 51.69 97 VAL A CA 1
ATOM 804 C C . VAL A 1 97 ? -38.251 9.431 -12.552 1.00 51.69 97 VAL A C 1
ATOM 806 O O . VAL A 1 97 ? -37.314 8.769 -12.116 1.00 51.69 97 VAL A O 1
ATOM 809 N N . SER A 1 98 ? -39.522 9.124 -12.336 1.00 59.47 98 SER A N 1
ATOM 810 C CA . SER A 1 98 ? -40.008 7.817 -11.930 1.00 59.47 98 SER A CA 1
ATOM 811 C C . SER A 1 98 ? -39.554 6.774 -12.950 1.00 59.47 98 SER A C 1
ATOM 813 O O . SER A 1 98 ? -40.123 6.679 -14.034 1.00 59.47 98 SER A O 1
ATOM 815 N N . TYR A 1 99 ? -38.541 5.986 -12.610 1.00 58.78 99 TYR A N 1
ATOM 816 C CA . TYR A 1 99 ? -38.286 4.721 -13.281 1.00 58.78 99 TYR A CA 1
ATOM 817 C C . TYR A 1 99 ? -37.944 3.696 -12.207 1.00 58.78 99 TYR A C 1
ATOM 819 O O . TYR A 1 99 ? -37.104 3.942 -11.342 1.00 58.78 99 TYR A O 1
ATOM 827 N N . SER A 1 100 ? -38.701 2.606 -12.190 1.00 60.09 100 SER A N 1
ATOM 828 C CA . SER A 1 100 ? -38.671 1.585 -11.148 1.00 60.09 100 SER A CA 1
ATOM 829 C C . SER A 1 100 ? -37.253 1.049 -10.879 1.00 60.09 100 SER A C 1
ATOM 831 O O . SER A 1 100 ? -36.435 0.996 -11.799 1.00 60.09 100 SER A O 1
ATOM 833 N N . PRO A 1 101 ? -36.954 0.594 -9.646 1.00 67.81 101 PRO A N 1
ATOM 834 C CA . PRO A 1 101 ? -35.698 -0.091 -9.351 1.00 67.81 101 PRO A CA 1
ATOM 835 C C . PRO A 1 101 ? -35.534 -1.335 -10.246 1.00 67.81 101 PRO A C 1
ATOM 837 O O . PRO A 1 101 ? -36.523 -2.046 -10.459 1.00 67.81 101 PRO A O 1
ATOM 840 N N . PRO A 1 102 ? -34.323 -1.654 -10.742 1.00 64.31 102 PRO A N 1
ATOM 841 C CA . PRO A 1 102 ? -34.089 -2.882 -11.495 1.00 64.31 102 PRO A CA 1
ATOM 842 C C . PRO A 1 102 ? -34.442 -4.104 -10.636 1.00 64.31 102 PRO A C 1
ATOM 844 O O . PRO A 1 102 ? -33.865 -4.309 -9.567 1.00 64.31 102 PRO A O 1
ATOM 847 N N . ARG A 1 103 ? -35.396 -4.929 -11.087 1.00 60.62 103 ARG A N 1
ATOM 848 C CA . ARG A 1 103 ? -35.666 -6.231 -10.463 1.00 60.62 103 ARG A CA 1
ATOM 849 C C . ARG A 1 103 ? -34.509 -7.178 -10.777 1.00 60.62 103 ARG A C 1
ATOM 851 O O . ARG A 1 103 ? -34.197 -7.411 -11.941 1.00 60.62 103 ARG A O 1
ATOM 858 N N . HIS A 1 104 ? -33.920 -7.769 -9.741 1.00 58.12 104 HIS A N 1
ATOM 859 C CA . HIS A 1 104 ? -33.058 -8.940 -9.872 1.00 58.12 104 HIS A CA 1
ATOM 860 C C . HIS A 1 104 ? -33.862 -10.092 -10.486 1.00 58.12 104 HIS A C 1
ATOM 862 O O . HIS A 1 104 ? -34.709 -10.685 -9.820 1.00 58.12 104 HIS A O 1
ATOM 868 N N . GLN A 1 105 ? -33.597 -10.419 -11.750 1.00 53.94 105 GLN A N 1
ATOM 869 C CA . GLN A 1 105 ? -34.115 -11.629 -12.373 1.00 53.94 105 GLN A CA 1
ATOM 870 C C . GLN A 1 105 ? -33.059 -12.727 -12.235 1.00 53.94 105 GLN A C 1
ATOM 872 O O . GLN A 1 105 ? -32.114 -12.805 -13.017 1.00 53.94 105 GLN A O 1
ATOM 877 N N . SER A 1 106 ? -33.197 -13.572 -11.212 1.00 59.03 106 SER A N 1
ATOM 878 C CA . SER A 1 106 ? -32.521 -14.864 -11.210 1.00 59.03 106 SER A CA 1
ATOM 879 C C . SER A 1 106 ? -33.146 -15.712 -12.318 1.00 59.03 106 SER A C 1
ATOM 881 O O . SER A 1 106 ? -34.327 -16.054 -12.289 1.00 59.03 106 SER A O 1
ATOM 883 N N . ARG A 1 107 ? -32.359 -16.035 -13.342 1.00 51.28 107 ARG A N 1
ATOM 884 C CA . ARG A 1 107 ? -32.736 -17.061 -14.311 1.00 51.28 107 ARG A CA 1
ATOM 885 C C . ARG A 1 107 ? -31.519 -17.911 -14.624 1.00 51.28 107 ARG A C 1
ATOM 887 O O . ARG A 1 107 ? -30.830 -17.718 -15.616 1.00 51.28 107 ARG A O 1
ATOM 894 N N . ASN A 1 108 ? -31.291 -18.883 -13.740 1.00 57.53 108 ASN A N 1
ATOM 895 C CA . ASN A 1 108 ? -30.829 -20.195 -14.175 1.00 57.53 108 ASN A CA 1
ATOM 896 C C . ASN A 1 108 ? -31.653 -20.584 -15.401 1.00 57.53 108 ASN A C 1
ATOM 898 O O . ASN A 1 108 ? -32.877 -20.499 -15.315 1.00 57.53 108 ASN A O 1
ATOM 902 N N . GLN A 1 109 ? -30.982 -20.932 -16.497 1.00 59.47 109 GLN A N 1
ATOM 903 C CA . GLN A 1 109 ? -31.338 -21.874 -17.568 1.00 59.47 109 GLN A CA 1
ATOM 904 C C . GLN A 1 109 ? -30.343 -21.621 -18.718 1.00 59.47 109 GLN A C 1
ATOM 906 O O . GLN A 1 109 ? -29.967 -20.481 -18.965 1.00 59.47 109 GLN A O 1
ATOM 911 N N . HIS A 1 110 ? -29.961 -22.681 -19.431 1.00 48.81 110 HIS A N 1
ATOM 912 C CA . HIS A 1 110 ? -29.217 -22.664 -20.701 1.00 48.81 110 HIS A CA 1
ATOM 913 C C . HIS A 1 110 ? -27.686 -22.868 -20.700 1.00 48.81 110 HIS A C 1
ATOM 915 O O . HIS A 1 110 ? -26.937 -22.091 -21.276 1.00 48.81 110 HIS A O 1
ATOM 921 N N . THR A 1 111 ? -27.223 -24.024 -20.214 1.00 54.81 111 THR A N 1
ATOM 922 C CA . THR A 1 111 ? -26.093 -24.745 -20.849 1.00 54.81 111 THR A CA 1
ATOM 923 C C . THR A 1 111 ? -26.367 -26.257 -20.921 1.00 54.81 111 THR A C 1
ATOM 925 O O . THR A 1 111 ? -25.553 -27.080 -20.512 1.00 54.81 111 THR A O 1
ATOM 928 N N . LYS A 1 112 ? -27.535 -26.651 -21.453 1.00 54.31 112 LYS A N 1
ATOM 929 C CA . LYS A 1 112 ? -27.837 -28.058 -21.797 1.00 54.31 112 LYS A CA 1
ATOM 930 C C . LYS A 1 112 ? -27.477 -28.450 -23.241 1.00 54.31 112 LYS A C 1
ATOM 932 O O . LYS A 1 112 ? -27.690 -29.593 -23.606 1.00 54.31 112 LYS A O 1
ATOM 937 N N . ASP A 1 113 ? -26.815 -27.590 -24.015 1.00 57.34 113 ASP A N 1
ATOM 938 C CA . ASP A 1 113 ? -26.505 -27.890 -25.430 1.00 57.34 113 ASP A CA 1
ATOM 939 C C . ASP A 1 113 ? -25.151 -28.574 -25.677 1.00 57.34 113 ASP A C 1
ATOM 941 O O . ASP A 1 113 ? -24.738 -28.762 -26.820 1.00 57.34 113 ASP A O 1
ATOM 945 N N . LYS A 1 114 ? -24.418 -28.973 -24.629 1.00 55.38 114 LYS A N 1
ATOM 946 C CA . LYS A 1 114 ? -23.066 -29.546 -24.783 1.00 55.38 114 LYS A CA 1
ATOM 947 C C . LYS A 1 114 ? -22.972 -31.077 -24.727 1.00 55.38 114 LYS A C 1
ATOM 949 O O . LYS A 1 114 ? -21.855 -31.583 -24.646 1.00 55.38 114 LYS A O 1
ATOM 954 N N . ARG A 1 115 ? -24.080 -31.834 -24.775 1.00 55.66 115 ARG A N 1
ATOM 955 C CA . ARG A 1 115 ? -24.029 -33.308 -24.597 1.00 55.66 115 ARG A CA 1
ATOM 956 C C . ARG A 1 115 ? -24.588 -34.197 -25.716 1.00 55.66 115 ARG A C 1
ATOM 958 O O . ARG A 1 115 ? -24.354 -35.394 -25.635 1.00 55.66 115 ARG A O 1
ATOM 965 N N . GLU A 1 116 ? -25.195 -33.680 -26.786 1.00 58.22 116 GLU A N 1
ATOM 966 C CA . GLU A 1 116 ? -25.828 -34.559 -27.801 1.00 58.22 116 GLU A CA 1
ATOM 967 C C . GLU A 1 116 ? -25.061 -34.770 -29.118 1.00 58.22 116 GLU A C 1
ATOM 969 O O . GLU A 1 116 ? -25.469 -35.581 -29.937 1.00 58.22 116 GLU A O 1
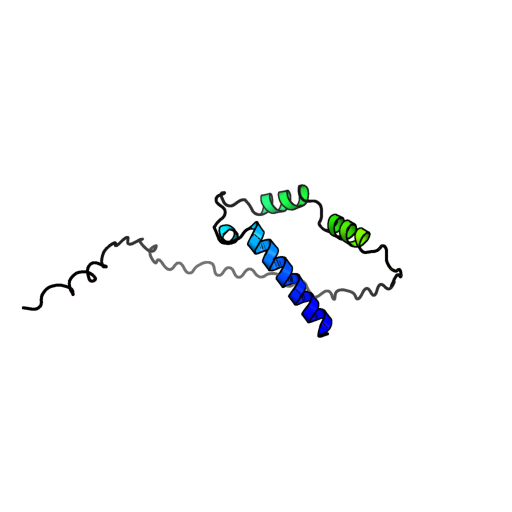ATOM 974 N N . LYS A 1 117 ? -23.891 -34.153 -29.339 1.00 56.00 117 LYS A N 1
ATOM 975 C CA . LYS A 1 117 ? -23.107 -34.388 -30.578 1.00 56.00 117 LYS A CA 1
ATOM 976 C C . LYS A 1 117 ? -22.130 -35.575 -30.510 1.00 56.00 117 LYS A C 1
ATOM 978 O O . LYS A 1 117 ? -21.095 -35.556 -31.174 1.00 56.00 117 LYS A O 1
ATOM 983 N N . ARG A 1 118 ? -22.423 -36.603 -29.702 1.00 58.84 118 ARG A N 1
ATOM 984 C CA . ARG A 1 118 ? -21.602 -37.830 -29.588 1.00 58.84 118 ARG A CA 1
ATOM 985 C C . ARG A 1 118 ? -22.430 -39.117 -29.419 1.00 58.84 118 ARG A C 1
ATOM 987 O O . ARG A 1 118 ? -22.140 -39.924 -28.550 1.00 58.84 118 ARG A O 1
ATOM 994 N N . SER A 1 119 ? -23.433 -39.329 -30.261 1.00 55.28 119 SER A N 1
ATOM 995 C CA . SER A 1 119 ? -24.022 -40.645 -30.578 1.00 55.28 119 SER A CA 1
ATOM 996 C C . SER A 1 119 ? -25.011 -40.397 -31.725 1.00 55.28 119 SER A C 1
ATOM 998 O O . SER A 1 119 ? -25.751 -39.434 -31.690 1.00 55.28 119 SER A O 1
ATOM 1000 N N . SER A 1 120 ? -25.074 -41.101 -32.843 1.00 51.16 120 SER A N 1
ATOM 1001 C CA . SER A 1 120 ? -24.537 -42.377 -33.271 1.00 51.16 120 SER A CA 1
ATOM 1002 C C . SER A 1 120 ? -24.369 -42.300 -34.794 1.00 51.16 120 SER A C 1
ATOM 1004 O O . SER A 1 120 ? -25.168 -41.667 -35.481 1.00 51.16 120 SER A O 1
ATOM 1006 N N . LYS A 1 121 ? -23.305 -42.911 -35.312 1.00 47.88 121 LYS A N 1
ATOM 1007 C CA . LYS A 1 121 ? -23.156 -43.225 -36.731 1.00 47.88 121 LYS A CA 1
ATOM 1008 C C . LYS A 1 121 ? -23.448 -44.718 -36.859 1.00 47.88 121 LYS A C 1
ATOM 1010 O O . LYS A 1 121 ? -22.750 -45.517 -36.235 1.00 47.88 121 LYS A O 1
ATOM 1015 N N . ARG A 1 122 ? -24.509 -45.058 -37.582 1.00 42.56 122 ARG A N 1
ATOM 1016 C CA . ARG A 1 122 ? -24.790 -46.378 -38.147 1.00 42.56 122 ARG A CA 1
ATOM 1017 C C . ARG A 1 122 ? -25.180 -46.154 -39.595 1.00 42.56 122 ARG A C 1
ATOM 1019 O O . ARG A 1 122 ? -25.900 -45.160 -39.831 1.00 42.56 122 ARG A O 1
#

Organism: NCBI:txid2585820

InterPro domains:
  IPR038948 Protein POLR1D, isoform 2-like [PTHR34769] (1-122)
  IPR060590 POLR1D, N-terminal domain [PF28113] (2-49)

Foldseek 3Di:
DVVVVVVVVVVVVVVVVVCCVPCNPVVVPDDPDDDDDPVVVVVCCVVPDDDVVVVVVVVCVVVPPDDDDDDDDDDDDDDPDDDDDPDDPPPPDDDPDDDDDDDDDDDDDDPPPPPDPPDDDD

Secondary structure (DSSP, 8-state):
-HHHHHHHHHHHHHHHHHHHHHHGGGGGSPPSSPPPPHHHHHHHHHHHSPPHHHHHHHHHHHH-SS---------------------------------PPPP---------TTSSSS----

pLDDT: mean 70.79, std 19.22, range [36.97, 97.25]

Radius of gyration: 29.87 Å; chains: 1; bounding box: 72×80×54 Å